Protein AF-A0A954W9L6-F1 (afdb_monomer_lite)

Radius of gyration: 11.61 Å; chains: 1; bounding box: 37×20×27 Å

pLDDT: mean 84.2, std 12.76, range [39.91, 94.25]

Secondary structure (DSSP, 8-state):
----TT--EEE-SSEEEETTS-EEETTT-TT---PBPTTT--HHHHHHHHHHHHHHHHTT------

Structure (mmCIF, N/CA/C/O backbone):
data_AF-A0A954W9L6-F1
#
_entry.id   AF-A0A954W9L6-F1
#
loop_
_atom_site.group_PDB
_atom_site.id
_atom_site.type_symbol
_atom_sit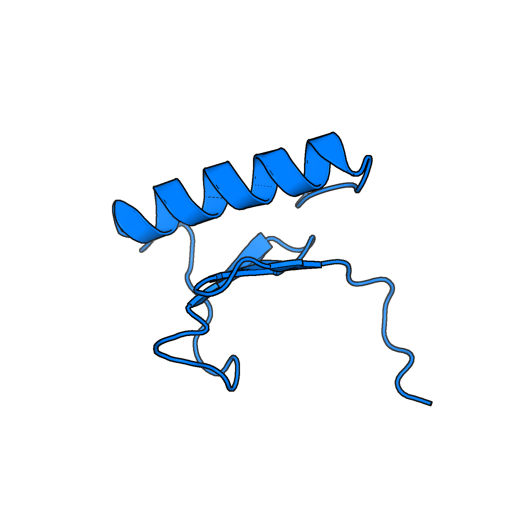e.label_atom_id
_atom_site.label_alt_id
_atom_site.label_comp_id
_atom_site.label_asym_id
_atom_site.label_entity_id
_atom_site.label_seq_id
_atom_site.pdbx_PDB_ins_code
_atom_site.Cartn_x
_atom_site.Cartn_y
_atom_site.Cartn_z
_atom_site.occupancy
_atom_site.B_iso_or_equiv
_atom_site.auth_seq_id
_atom_site.auth_comp_id
_atom_site.auth_asym_id
_atom_site.auth_atom_id
_atom_site.pdbx_PDB_model_num
ATOM 1 N N . ASP A 1 1 ? -22.786 -10.064 -4.565 1.00 40.19 1 ASP A N 1
ATOM 2 C CA . ASP A 1 1 ? -22.191 -9.517 -3.337 1.00 40.19 1 ASP A CA 1
ATOM 3 C C . ASP A 1 1 ? -20.809 -10.134 -3.197 1.00 40.19 1 ASP A C 1
ATOM 5 O O . ASP A 1 1 ? -20.706 -11.348 -3.077 1.00 40.19 1 ASP A O 1
ATOM 9 N N . GLY A 1 2 ? -19.756 -9.350 -3.416 1.00 39.91 2 GLY A N 1
ATOM 10 C CA . GLY A 1 2 ? -18.375 -9.839 -3.487 1.00 39.91 2 GLY A CA 1
ATOM 11 C C . GLY A 1 2 ? -17.773 -10.049 -2.101 1.00 39.91 2 GLY A C 1
ATOM 12 O O . GLY A 1 2 ? -16.748 -9.458 -1.783 1.00 39.91 2 GLY A O 1
ATOM 13 N N . SER A 1 3 ? -18.428 -10.840 -1.258 1.00 64.25 3 SER A N 1
ATOM 14 C CA . SER A 1 3 ? -17.902 -11.219 0.049 1.00 64.25 3 SER A CA 1
ATOM 15 C C . SER A 1 3 ? -16.923 -12.380 -0.125 1.00 64.25 3 SER A C 1
ATOM 17 O O . SER A 1 3 ? -17.323 -13.511 -0.390 1.00 64.25 3 SER A O 1
ATOM 19 N N . SER A 1 4 ? -15.623 -12.130 0.026 1.00 44.38 4 SER A N 1
ATOM 20 C CA . SER A 1 4 ? -14.664 -13.201 0.316 1.00 44.38 4 SER A CA 1
ATOM 21 C C . SER A 1 4 ? -13.591 -12.734 1.305 1.00 44.38 4 SER A C 1
ATOM 23 O O . SER A 1 4 ? -12.704 -11.941 0.999 1.00 44.38 4 SER A O 1
ATOM 25 N N . SER A 1 5 ? -13.697 -13.297 2.513 1.00 58.97 5 SER A N 1
ATOM 26 C CA . SER A 1 5 ? -12.567 -13.767 3.332 1.00 58.97 5 SER A CA 1
ATOM 27 C C . SER A 1 5 ? -11.943 -12.847 4.386 1.00 58.97 5 SER A C 1
ATOM 29 O O . SER A 1 5 ? -10.975 -13.257 5.014 1.00 58.97 5 SER A O 1
ATOM 31 N N . GLY A 1 6 ? -12.461 -11.643 4.651 1.00 71.25 6 GLY A N 1
ATOM 32 C CA . GLY A 1 6 ? -11.868 -10.781 5.693 1.00 71.25 6 GLY A CA 1
ATOM 33 C C . GLY A 1 6 ? -10.468 -10.254 5.337 1.00 71.25 6 GLY A C 1
ATOM 34 O O . GLY A 1 6 ? -9.728 -9.799 6.211 1.00 71.25 6 GLY A O 1
ATOM 35 N N . LEU A 1 7 ? -10.119 -10.294 4.047 1.00 78.81 7 LEU A N 1
ATOM 36 C CA . LEU A 1 7 ? -8.910 -9.688 3.508 1.00 78.81 7 LEU A CA 1
ATOM 37 C C . LEU A 1 7 ? -9.017 -8.165 3.607 1.00 78.81 7 LEU A C 1
ATOM 39 O O . LEU A 1 7 ? -9.956 -7.549 3.103 1.00 78.81 7 LEU A O 1
ATOM 43 N N . ARG A 1 8 ? -8.031 -7.561 4.261 1.00 86.75 8 ARG A N 1
ATOM 44 C CA . ARG A 1 8 ? -7.887 -6.112 4.412 1.00 86.75 8 ARG A CA 1
ATOM 45 C C . ARG A 1 8 ? -6.705 -5.662 3.576 1.00 86.75 8 ARG A C 1
ATOM 47 O O . ARG A 1 8 ? -5.747 -6.407 3.399 1.00 86.75 8 ARG A O 1
ATOM 54 N N . TRP A 1 9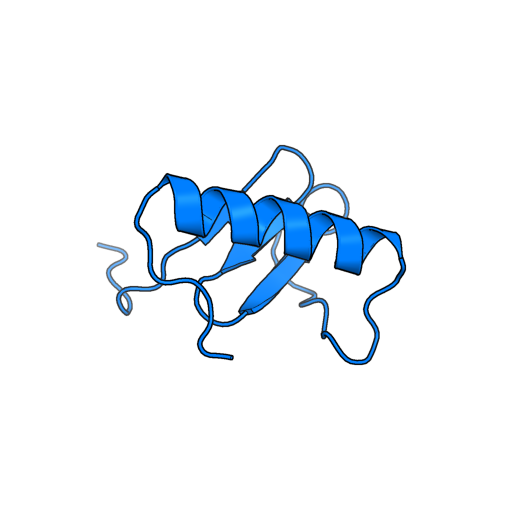 ? -6.752 -4.443 3.075 1.00 90.00 9 TRP A N 1
ATOM 55 C CA . TRP A 1 9 ? -5.648 -3.879 2.316 1.00 90.00 9 TRP A CA 1
ATOM 56 C C . TRP A 1 9 ? -5.512 -2.394 2.612 1.00 90.00 9 TRP A C 1
ATOM 58 O O . TRP A 1 9 ? -6.474 -1.728 2.992 1.00 90.00 9 TRP A O 1
ATOM 68 N N . VAL A 1 10 ? -4.302 -1.887 2.421 1.00 91.62 10 VAL A N 1
ATOM 69 C CA . VAL A 1 10 ? -4.012 -0.455 2.372 1.00 91.62 10 VAL A CA 1
ATOM 70 C C . VAL A 1 10 ? -3.341 -0.161 1.041 1.00 91.62 10 VAL A C 1
ATOM 72 O O . VAL A 1 10 ? -2.612 -0.998 0.505 1.00 91.62 10 VAL A O 1
ATOM 75 N N . ARG A 1 11 ? -3.618 1.013 0.480 1.00 91.06 11 ARG A N 1
ATOM 76 C CA . ARG A 1 11 ? -3.049 1.427 -0.800 1.00 91.06 11 ARG A CA 1
ATOM 77 C C . ARG A 1 11 ? -2.615 2.883 -0.766 1.00 91.06 11 ARG A C 1
ATOM 79 O O . ARG A 1 11 ? -3.234 3.697 -0.082 1.00 91.06 11 ARG A O 1
ATOM 86 N N . THR A 1 12 ? -1.602 3.195 -1.551 1.00 89.44 12 THR A N 1
ATOM 87 C CA . THR A 1 12 ? -1.248 4.548 -1.986 1.00 89.44 12 THR A CA 1
ATOM 88 C C . THR A 1 12 ? -1.637 4.705 -3.461 1.00 89.44 12 THR A C 1
ATOM 90 O O . THR A 1 12 ? -2.367 3.865 -3.992 1.00 89.44 12 THR A O 1
ATOM 93 N N . GLY A 1 13 ? -1.206 5.787 -4.121 1.00 87.75 13 GLY A N 1
ATOM 94 C CA . GLY A 1 13 ? -1.390 5.932 -5.570 1.00 87.75 13 GLY A CA 1
ATOM 95 C C . GLY A 1 13 ? -0.717 4.796 -6.344 1.00 87.75 13 GLY A C 1
ATOM 96 O O . GLY A 1 13 ? -1.324 4.209 -7.233 1.00 87.75 13 GLY A O 1
ATOM 97 N N . ASP A 1 14 ? 0.494 4.433 -5.928 1.00 92.19 14 ASP A N 1
ATOM 98 C CA . ASP A 1 14 ? 1.360 3.538 -6.693 1.00 92.19 14 ASP A CA 1
ATOM 99 C C . ASP A 1 14 ? 1.419 2.108 -6.155 1.00 92.19 14 ASP A C 1
ATOM 101 O O . ASP A 1 14 ? 1.862 1.216 -6.874 1.00 92.19 14 ASP A O 1
ATOM 105 N N . TRP A 1 15 ? 0.978 1.860 -4.918 1.00 94.19 15 TRP A N 1
ATOM 106 C CA . TRP A 1 15 ? 1.202 0.583 -4.235 1.00 94.19 15 TRP A CA 1
ATOM 107 C C . TRP A 1 15 ? -0.020 0.093 -3.474 1.00 94.19 15 TRP A C 1
ATOM 109 O O . TRP A 1 15 ? -0.797 0.881 -2.938 1.00 94.19 15 TRP A O 1
ATOM 119 N N . LYS A 1 16 ? -0.153 -1.226 -3.355 1.00 94.25 16 LYS A N 1
ATOM 120 C CA . LYS A 1 16 ? -1.217 -1.879 -2.593 1.00 94.25 16 LYS A CA 1
ATOM 121 C C . LYS A 1 16 ? -0.658 -3.059 -1.814 1.00 94.25 16 LYS A C 1
ATOM 123 O O . LYS A 1 16 ? -0.021 -3.936 -2.387 1.00 94.25 16 LYS A O 1
ATOM 128 N N . LEU A 1 17 ? -0.918 -3.087 -0.510 1.00 92.56 17 LEU A N 1
ATOM 129 C CA . LEU A 1 17 ? -0.506 -4.163 0.387 1.00 92.56 17 LEU A CA 1
ATOM 130 C C . LEU A 1 17 ? -1.736 -4.800 1.020 1.00 92.56 17 LEU A C 1
ATOM 132 O O . LEU A 1 17 ? -2.549 -4.121 1.650 1.00 92.56 17 LEU A O 1
ATOM 136 N N . TYR A 1 18 ? -1.834 -6.116 0.899 1.00 91.75 18 TYR A N 1
ATOM 137 C CA . TYR A 1 18 ? -2.815 -6.917 1.614 1.00 91.75 18 TYR A CA 1
ATOM 138 C C . TYR A 1 18 ? -2.325 -7.280 3.016 1.00 91.75 18 TYR A C 1
ATOM 140 O O . TYR A 1 18 ? -1.130 -7.435 3.262 1.00 91.75 18 TYR A O 1
ATOM 148 N N . ASN A 1 19 ? -3.268 -7.506 3.927 1.00 87.56 19 ASN A N 1
ATOM 149 C CA . ASN A 1 19 ? -3.011 -7.987 5.282 1.00 87.56 19 ASN A CA 1
ATOM 150 C C . ASN A 1 19 ? -2.459 -9.415 5.329 1.00 87.56 19 ASN A C 1
ATOM 152 O O . ASN A 1 19 ? -2.104 -9.872 6.398 1.00 87.56 19 ASN A O 1
ATOM 156 N N . ASP A 1 20 ? -2.406 -10.109 4.198 1.00 85.94 20 ASP A N 1
ATOM 157 C CA . ASP A 1 20 ? -1.749 -11.409 4.035 1.00 85.94 20 ASP A CA 1
ATOM 158 C C . ASP A 1 20 ? -0.289 -11.267 3.551 1.00 85.94 20 ASP A C 1
ATOM 160 O O . ASP A 1 20 ? 0.444 -12.234 3.423 1.00 85.94 20 ASP A O 1
ATOM 164 N N . GLY A 1 21 ? 0.165 -10.036 3.280 1.00 87.94 21 GLY A N 1
ATOM 165 C CA . GLY A 1 21 ? 1.553 -9.741 2.915 1.00 87.94 21 GLY A CA 1
ATOM 166 C C . GLY A 1 21 ? 1.806 -9.625 1.415 1.00 87.94 21 GLY A C 1
ATOM 167 O O . GLY A 1 21 ? 2.904 -9.244 1.014 1.00 87.94 21 GLY A O 1
ATOM 168 N N . ARG A 1 22 ? 0.798 -9.868 0.573 1.00 91.06 22 ARG A N 1
ATOM 169 C CA . ARG A 1 22 ? 0.895 -9.644 -0.876 1.00 91.06 22 ARG A CA 1
ATOM 170 C C . ARG A 1 22 ? 1.006 -8.149 -1.182 1.00 91.06 22 ARG A C 1
ATOM 172 O O . ARG A 1 22 ? 0.099 -7.388 -0.838 1.00 91.06 22 ARG A O 1
ATOM 179 N N . LEU A 1 23 ? 2.114 -7.748 -1.803 1.00 92.75 23 LEU A N 1
ATOM 180 C CA . LEU A 1 23 ? 2.380 -6.387 -2.267 1.00 92.75 23 LEU A CA 1
ATOM 181 C C . LEU A 1 23 ? 2.232 -6.337 -3.788 1.00 92.75 23 LEU A C 1
ATOM 183 O O . LEU A 1 23 ? 2.680 -7.247 -4.480 1.00 92.75 23 LEU A O 1
ATOM 187 N N . PHE A 1 24 ? 1.630 -5.267 -4.290 1.00 93.06 24 PHE A N 1
ATOM 188 C CA . PHE A 1 24 ? 1.452 -5.021 -5.713 1.00 93.06 24 PHE A CA 1
ATOM 189 C C . PHE A 1 24 ? 1.785 -3.569 -6.034 1.00 93.06 24 PHE A C 1
ATOM 191 O O . PHE A 1 24 ? 1.445 -2.661 -5.266 1.00 93.06 24 PHE A O 1
ATOM 198 N N . HIS A 1 25 ? 2.402 -3.351 -7.190 1.00 93.06 25 HIS A N 1
ATOM 199 C CA . HIS A 1 25 ? 2.689 -2.021 -7.704 1.00 93.06 25 HIS A CA 1
ATOM 200 C C . HIS A 1 25 ? 1.592 -1.624 -8.703 1.00 93.06 25 HIS A C 1
ATOM 202 O O . HIS A 1 25 ? 1.555 -2.081 -9.838 1.00 93.06 25 HIS A O 1
ATOM 208 N N . MET A 1 26 ? 0.673 -0.768 -8.266 1.00 93.19 26 MET A N 1
ATOM 209 C CA . MET A 1 26 ? -0.535 -0.377 -8.999 1.00 93.19 26 MET A CA 1
ATOM 210 C C . MET A 1 26 ? -0.259 0.463 -10.246 1.00 93.19 26 MET A C 1
ATOM 212 O O . MET A 1 26 ? -1.061 0.433 -11.170 1.00 93.19 26 MET A O 1
ATOM 216 N N . ASN A 1 27 ? 0.855 1.200 -10.287 1.00 90.12 27 ASN A N 1
ATOM 217 C CA . ASN A 1 27 ? 1.208 2.012 -11.454 1.00 90.12 27 ASN A CA 1
ATOM 218 C C . ASN A 1 27 ? 1.678 1.159 -12.648 1.00 90.12 27 ASN A C 1
ATOM 220 O O . ASN A 1 27 ? 1.497 1.549 -13.796 1.00 90.12 27 ASN A O 1
ATOM 224 N N . VAL A 1 28 ? 2.285 -0.003 -12.383 1.00 88.00 28 VAL A N 1
ATOM 225 C CA . VAL A 1 28 ? 2.786 -0.920 -13.425 1.00 88.00 28 VAL A CA 1
ATOM 226 C C . VAL A 1 28 ? 1.869 -2.123 -13.639 1.00 88.00 28 VAL A C 1
ATOM 228 O O . VAL A 1 28 ? 1.821 -2.673 -14.735 1.00 88.00 28 VAL A O 1
ATOM 231 N N . ASP A 1 29 ? 1.129 -2.524 -12.606 1.00 88.69 29 ASP A N 1
ATOM 232 C CA . ASP A 1 29 ? 0.261 -3.696 -12.598 1.00 88.69 29 ASP A CA 1
ATOM 233 C C . ASP A 1 29 ? -1.051 -3.397 -11.855 1.00 88.69 29 ASP A C 1
ATOM 235 O O . ASP A 1 29 ? -1.355 -3.934 -10.792 1.00 88.69 29 ASP A O 1
ATOM 239 N N . GLU A 1 30 ? -1.872 -2.527 -12.445 1.00 88.69 30 GLU A N 1
ATOM 240 C CA . GLU A 1 30 ? -3.201 -2.151 -11.929 1.00 88.69 30 GLU A CA 1
ATOM 241 C C . GLU A 1 30 ? -4.170 -3.342 -11.784 1.00 88.69 30 GLU A C 1
ATOM 243 O O . GLU A 1 30 ? -5.168 -3.259 -11.067 1.00 88.69 30 GLU A O 1
ATOM 248 N N . ARG A 1 31 ? -3.880 -4.451 -12.477 1.00 89.19 31 ARG A N 1
ATOM 249 C CA . ARG A 1 31 ? -4.685 -5.680 -12.493 1.00 89.19 31 ARG A CA 1
ATOM 250 C C . ARG A 1 31 ? -4.245 -6.713 -11.459 1.00 89.19 31 ARG A C 1
ATOM 252 O O . ARG A 1 31 ? -4.867 -7.771 -11.395 1.00 89.19 31 ARG A O 1
ATOM 259 N N . GLU A 1 32 ? -3.218 -6.418 -10.662 1.00 89.75 32 GLU A N 1
ATOM 260 C CA . GLU A 1 32 ? -2.757 -7.282 -9.566 1.00 89.75 32 GLU A CA 1
ATOM 261 C C . GLU A 1 32 ? -2.334 -8.687 -10.045 1.00 89.75 32 GLU A C 1
ATOM 263 O O . GLU A 1 32 ? -2.541 -9.689 -9.359 1.00 89.75 32 GLU A O 1
ATOM 268 N N . GLN A 1 33 ? -1.765 -8.772 -11.249 1.00 89.50 33 GLN A N 1
ATOM 269 C CA . GLN A 1 33 ? -1.277 -10.011 -11.850 1.00 89.50 33 GLN A CA 1
ATOM 270 C C . GLN A 1 33 ? 0.052 -10.468 -11.241 1.00 89.50 33 GLN A C 1
ATOM 272 O O . GLN A 1 33 ? 0.317 -11.671 -11.203 1.00 89.50 33 GLN A O 1
ATOM 277 N N . TYR A 1 34 ? 0.877 -9.539 -10.746 1.00 86.56 34 TYR A N 1
ATOM 278 C CA . TYR A 1 34 ? 2.224 -9.821 -10.257 1.00 86.56 34 TYR A CA 1
ATOM 279 C C . TYR A 1 34 ? 2.379 -9.428 -8.788 1.00 86.56 34 TYR A C 1
ATOM 281 O O . TYR A 1 34 ? 2.500 -8.257 -8.433 1.00 86.56 34 TYR A O 1
ATOM 289 N N . THR A 1 35 ? 2.401 -10.435 -7.913 1.00 89.94 35 THR A N 1
ATOM 290 C CA . THR A 1 35 ? 2.711 -10.229 -6.494 1.00 89.94 35 THR A CA 1
ATOM 291 C C . THR A 1 35 ? 4.213 -10.076 -6.290 1.00 89.94 35 THR A C 1
ATOM 293 O O . THR A 1 35 ? 4.995 -10.931 -6.702 1.00 89.94 35 THR A O 1
ATOM 296 N N . LEU A 1 36 ? 4.601 -9.024 -5.576 1.00 87.69 36 LEU A N 1
ATOM 297 C CA . LEU A 1 36 ? 5.977 -8.779 -5.169 1.00 87.69 36 LEU A CA 1
ATOM 298 C C . LEU A 1 36 ? 6.282 -9.554 -3.883 1.00 87.69 36 LEU A C 1
ATOM 300 O O . LEU A 1 36 ? 5.646 -9.366 -2.834 1.00 87.69 36 LEU A O 1
ATOM 304 N N . SER A 1 37 ? 7.229 -10.483 -4.007 1.00 82.19 37 SER A N 1
ATOM 305 C CA . SER A 1 37 ? 7.679 -11.363 -2.932 1.00 82.19 37 SER A CA 1
ATOM 306 C C . SER A 1 37 ? 8.771 -10.692 -2.109 1.00 82.19 37 SER A C 1
ATOM 308 O O . SER A 1 37 ? 9.680 -10.078 -2.653 1.00 82.19 37 SER A O 1
ATOM 310 N N . THR A 1 38 ? 8.760 -10.902 -0.793 1.00 84.25 38 THR A N 1
ATOM 311 C CA . THR A 1 38 ? 9.795 -10.367 0.107 1.00 84.25 38 THR A CA 1
ATOM 312 C C . THR A 1 38 ? 11.204 -10.874 -0.192 1.00 84.25 38 THR A C 1
ATOM 314 O O . THR A 1 38 ? 12.175 -10.236 0.211 1.00 84.25 38 THR A O 1
ATOM 317 N 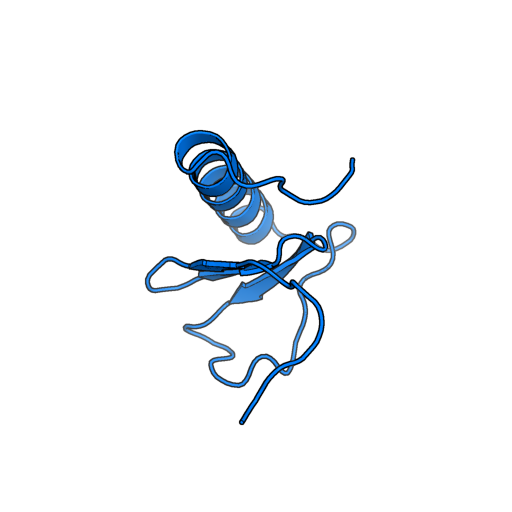N . ALA A 1 39 ? 11.319 -12.027 -0.858 1.00 84.00 39 ALA A N 1
ATOM 318 C CA . ALA A 1 39 ? 12.601 -12.605 -1.257 1.00 84.00 39 ALA A CA 1
ATOM 319 C C . ALA A 1 39 ? 13.277 -11.811 -2.388 1.00 84.00 39 ALA A C 1
ATOM 321 O O . ALA A 1 39 ? 14.501 -11.708 -2.408 1.00 84.00 39 ALA A O 1
ATOM 322 N N . ASP A 1 40 ? 12.471 -11.208 -3.262 1.00 84.50 40 ASP A N 1
ATOM 323 C CA . ASP A 1 40 ? 12.905 -10.500 -4.467 1.00 84.50 40 ASP A CA 1
ATOM 324 C C . ASP A 1 40 ? 12.596 -8.995 -4.400 1.00 84.50 40 ASP A C 1
ATOM 326 O O . ASP A 1 40 ? 12.831 -8.280 -5.371 1.00 84.50 40 ASP A O 1
ATOM 330 N N . ASP A 1 41 ? 12.092 -8.505 -3.256 1.00 83.75 41 ASP A N 1
ATOM 331 C CA . ASP A 1 41 ? 11.788 -7.089 -3.048 1.00 83.75 41 ASP A CA 1
ATOM 332 C C . ASP A 1 41 ? 13.051 -6.251 -3.343 1.00 83.75 41 ASP A C 1
ATOM 334 O O . ASP A 1 41 ? 14.094 -6.355 -2.672 1.00 83.75 41 ASP A O 1
ATOM 338 N N . THR A 1 42 ? 12.927 -5.357 -4.316 1.00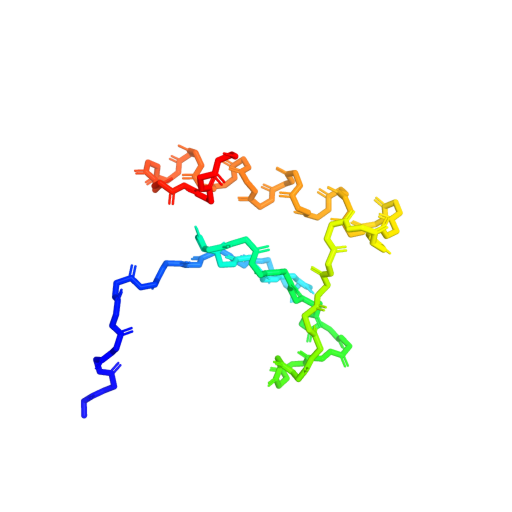 89.69 42 THR A N 1
ATOM 339 C CA . THR A 1 42 ? 13.879 -4.280 -4.570 1.00 89.69 42 THR A CA 1
ATOM 340 C C . THR A 1 42 ? 13.877 -3.277 -3.410 1.00 89.69 42 THR A C 1
ATOM 342 O O . THR A 1 42 ? 13.071 -3.346 -2.477 1.00 89.69 42 T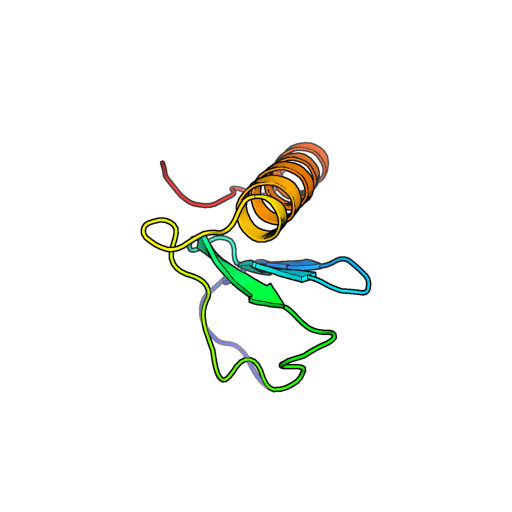HR A O 1
ATOM 345 N N . ALA A 1 43 ? 14.800 -2.312 -3.430 1.00 91.38 43 ALA A N 1
ATOM 346 C CA . ALA A 1 43 ? 14.821 -1.257 -2.414 1.00 91.38 43 ALA A CA 1
ATOM 347 C C . ALA A 1 43 ? 13.505 -0.450 -2.379 1.00 91.38 43 ALA A C 1
ATOM 349 O O . ALA A 1 43 ? 13.046 -0.092 -1.292 1.00 91.38 43 ALA A O 1
ATOM 350 N N . GLU A 1 44 ? 12.883 -0.221 -3.541 1.00 90.44 44 GLU A N 1
ATOM 351 C CA . GLU A 1 44 ? 11.581 0.445 -3.664 1.00 90.44 44 GLU A CA 1
ATOM 352 C C . GLU A 1 44 ? 10.453 -0.397 -3.067 1.00 90.44 44 GLU A C 1
ATOM 354 O O . GLU A 1 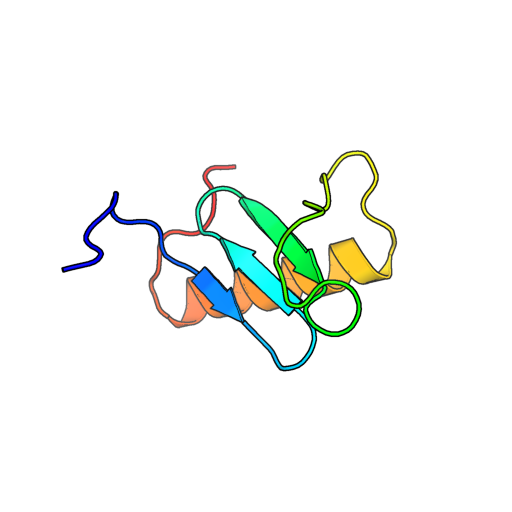44 ? 9.693 0.108 -2.239 1.00 90.44 44 GLU A O 1
ATOM 359 N N . ASP A 1 45 ? 10.407 -1.692 -3.382 1.00 91.62 45 ASP A N 1
ATOM 360 C CA . ASP A 1 45 ? 9.371 -2.594 -2.866 1.00 91.62 45 ASP A CA 1
ATOM 361 C C . ASP A 1 45 ? 9.428 -2.682 -1.335 1.00 91.62 45 ASP A C 1
ATOM 363 O O . ASP A 1 45 ? 8.405 -2.598 -0.647 1.00 91.62 45 ASP A O 1
ATOM 367 N N . LYS A 1 46 ? 10.643 -2.759 -0.767 1.00 91.81 46 LYS A N 1
ATOM 368 C CA . LYS A 1 46 ? 10.847 -2.744 0.692 1.00 91.81 46 LYS A CA 1
ATOM 369 C C . LYS A 1 46 ? 10.354 -1.443 1.311 1.00 91.81 46 LYS A C 1
ATOM 371 O O . LYS A 1 46 ? 9.685 -1.487 2.346 1.00 91.81 46 LYS A O 1
ATOM 376 N N . ALA A 1 47 ? 10.673 -0.299 0.707 1.00 93.19 47 ALA A N 1
ATOM 377 C CA . ALA A 1 47 ? 10.237 1.002 1.204 1.00 93.19 47 ALA A CA 1
ATOM 378 C C . ALA A 1 47 ? 8.705 1.127 1.169 1.00 93.19 47 ALA A C 1
ATOM 380 O O . ALA A 1 47 ? 8.091 1.474 2.183 1.00 93.19 47 ALA A O 1
ATOM 381 N N . ALA A 1 48 ? 8.081 0.746 0.051 1.00 93.06 48 ALA A N 1
ATOM 382 C CA . ALA A 1 48 ? 6.631 0.725 -0.103 1.00 93.06 48 ALA A CA 1
ATOM 383 C C . ALA A 1 48 ? 5.968 -0.200 0.926 1.00 93.06 48 ALA A C 1
ATOM 385 O O . ALA A 1 48 ? 5.019 0.195 1.610 1.00 93.06 48 ALA A O 1
ATOM 386 N N . ARG A 1 49 ? 6.510 -1.409 1.121 1.00 92.94 49 ARG A N 1
ATOM 387 C CA . ARG A 1 49 ? 6.034 -2.359 2.132 1.00 92.94 49 ARG A CA 1
ATOM 388 C C . ARG A 1 49 ? 6.080 -1.756 3.532 1.00 92.94 49 ARG A C 1
ATOM 390 O O . ARG A 1 49 ? 5.088 -1.836 4.250 1.00 92.94 49 ARG A O 1
ATOM 397 N N . GLN A 1 50 ? 7.191 -1.133 3.927 1.00 93.00 50 GLN A N 1
ATOM 398 C CA . GLN A 1 50 ? 7.318 -0.502 5.247 1.00 93.00 50 GLN A CA 1
ATOM 399 C C . GLN A 1 50 ? 6.314 0.644 5.437 1.00 93.00 50 GLN A C 1
ATOM 401 O O . GLN A 1 50 ? 5.662 0.718 6.481 1.00 93.00 50 GLN A O 1
ATOM 406 N N . GLN A 1 51 ? 6.136 1.496 4.425 1.00 94.00 51 GLN A N 1
ATOM 407 C CA . GLN A 1 51 ? 5.171 2.596 4.464 1.00 94.00 51 GLN A CA 1
ATOM 408 C C . GLN A 1 51 ? 3.732 2.086 4.628 1.00 94.00 51 GLN A C 1
ATOM 410 O O . GLN A 1 51 ? 2.980 2.573 5.473 1.00 94.00 51 GLN A O 1
ATOM 415 N N . LEU A 1 52 ? 3.346 1.075 3.851 1.00 92.94 52 LEU A N 1
ATOM 416 C CA . LEU A 1 52 ? 2.004 0.499 3.903 1.00 92.94 52 LEU A CA 1
ATOM 417 C C . LEU A 1 52 ? 1.772 -0.273 5.211 1.00 92.94 52 LEU A C 1
ATOM 419 O O . LEU A 1 52 ? 0.705 -0.169 5.813 1.00 92.94 52 LEU A O 1
ATOM 423 N N . LEU A 1 53 ? 2.778 -0.985 5.725 1.00 91.56 53 LEU A N 1
ATOM 424 C CA . LEU A 1 53 ? 2.710 -1.611 7.050 1.00 91.56 53 LEU A CA 1
ATOM 425 C C . LEU A 1 53 ? 2.500 -0.580 8.166 1.00 91.56 53 LEU A C 1
ATOM 427 O O . LEU A 1 53 ? 1.750 -0.843 9.109 1.00 91.56 53 LEU A O 1
ATOM 431 N N . ALA A 1 54 ? 3.128 0.594 8.069 1.00 91.38 54 ALA A N 1
ATOM 432 C CA . ALA A 1 54 ? 2.885 1.683 9.009 1.00 91.38 54 ALA A CA 1
ATOM 433 C C . ALA A 1 54 ? 1.430 2.176 8.931 1.00 91.38 54 ALA A C 1
ATOM 435 O O . ALA A 1 54 ? 0.792 2.335 9.972 1.00 91.38 54 ALA A O 1
ATOM 436 N N . ALA A 1 55 ? 0.870 2.313 7.724 1.00 90.19 55 ALA A N 1
ATOM 437 C CA . ALA A 1 55 ? -0.535 2.678 7.536 1.00 90.19 55 ALA A CA 1
ATOM 438 C C . ALA A 1 55 ? -1.497 1.641 8.148 1.00 90.19 55 ALA A C 1
ATOM 440 O O . ALA A 1 55 ? -2.447 2.016 8.833 1.00 90.19 55 ALA A O 1
ATOM 441 N N . PHE A 1 56 ? -1.220 0.340 7.992 1.00 87.88 56 PHE A N 1
ATOM 442 C CA . PHE A 1 56 ? -1.974 -0.725 8.672 1.00 87.88 56 PHE A CA 1
ATOM 443 C C . PHE A 1 56 ? -2.013 -0.516 10.193 1.00 87.88 56 PHE A C 1
ATOM 445 O O . PHE A 1 56 ? -3.086 -0.562 10.796 1.00 87.88 56 PHE A O 1
ATOM 452 N N . ARG A 1 57 ? -0.855 -0.227 10.803 1.00 87.19 57 ARG A N 1
ATOM 453 C CA . ARG A 1 57 ? -0.742 0.022 12.250 1.00 87.19 57 ARG A CA 1
ATOM 454 C C . ARG A 1 57 ? -1.510 1.269 12.682 1.00 87.19 57 ARG A C 1
ATOM 456 O O . ARG A 1 57 ? -2.197 1.221 13.697 1.00 87.19 57 ARG A O 1
ATOM 463 N N . GLN A 1 58 ? -1.426 2.359 11.918 1.00 88.06 58 GLN A N 1
ATOM 464 C CA . GLN A 1 58 ? -2.152 3.601 12.218 1.00 88.06 58 GLN A CA 1
ATOM 465 C C . GLN A 1 58 ? -3.671 3.423 12.156 1.00 88.06 58 GLN A C 1
ATOM 467 O O . GLN A 1 58 ? -4.391 4.016 12.952 1.00 88.06 58 GLN A O 1
ATOM 472 N N . LEU A 1 59 ? -4.157 2.581 11.243 1.00 84.44 59 LEU A N 1
ATOM 473 C CA . LEU A 1 59 ? -5.580 2.275 11.096 1.00 84.44 59 LEU A CA 1
ATOM 474 C C . LEU A 1 59 ? -6.086 1.236 12.115 1.00 84.44 59 LEU A C 1
ATOM 476 O O . LEU A 1 59 ? -7.259 0.869 12.076 1.00 84.44 59 LEU A O 1
ATOM 480 N N . GLY A 1 60 ? -5.223 0.722 13.002 1.00 82.50 60 GLY A N 1
ATOM 481 C CA . GLY A 1 60 ? -5.575 -0.349 13.941 1.00 82.50 60 GLY A CA 1
ATOM 482 C C . GLY A 1 60 ? -5.914 -1.673 13.247 1.00 82.50 60 GLY A C 1
ATOM 483 O O . GLY A 1 60 ? -6.604 -2.525 13.806 1.00 82.50 60 GLY A O 1
ATOM 484 N N . LEU A 1 61 ? -5.464 -1.848 12.004 1.00 78.81 61 LEU A N 1
ATOM 485 C CA . LEU A 1 61 ? -5.692 -3.052 11.223 1.00 78.81 61 LEU A CA 1
ATOM 486 C C . LEU A 1 61 ? -4.538 -4.028 11.477 1.00 78.81 61 LEU A C 1
ATOM 488 O O . LEU A 1 61 ? -3.366 -3.661 11.389 1.00 78.81 61 LEU A O 1
ATOM 492 N N . SER A 1 62 ? -4.862 -5.292 11.755 1.00 73.31 62 SER A N 1
ATOM 493 C CA . SER A 1 62 ? -3.864 -6.361 11.796 1.00 73.31 62 SER A CA 1
ATOM 494 C C . SER A 1 62 ? -3.221 -6.489 10.415 1.00 73.31 62 SER A C 1
ATOM 496 O O . SER A 1 62 ? -3.879 -6.893 9.456 1.00 73.31 62 SER A O 1
ATOM 498 N N . GLY A 1 63 ? -1.957 -6.076 10.317 1.00 69.31 63 GLY A N 1
ATOM 499 C CA . GLY A 1 63 ? -1.121 -6.331 9.149 1.00 69.31 63 GLY A CA 1
ATOM 500 C C . GLY A 1 63 ? -0.753 -7.817 9.038 1.00 69.31 63 GLY A C 1
ATOM 501 O O . GLY A 1 63 ? -1.163 -8.608 9.892 1.00 69.31 63 GLY A O 1
ATOM 502 N N . PRO A 1 64 ? 0.031 -8.196 8.016 1.00 72.00 64 PRO A N 1
ATOM 503 C CA . PRO A 1 64 ? 0.511 -9.566 7.868 1.00 72.00 64 PRO A CA 1
ATOM 504 C C . PRO A 1 64 ? 1.182 -10.075 9.136 1.00 72.00 64 PRO A C 1
ATOM 506 O O . PRO A 1 64 ? 1.993 -9.373 9.749 1.00 72.00 64 PRO A O 1
ATOM 509 N N . ALA A 1 65 ? 0.798 -11.292 9.528 1.00 62.03 65 ALA A N 1
ATOM 510 C CA . ALA A 1 65 ? 1.471 -12.025 10.586 1.00 62.03 65 ALA A CA 1
ATOM 511 C C . ALA A 1 65 ? 2.942 -12.198 10.182 1.00 62.03 65 ALA A C 1
ATOM 513 O O . ALA A 1 65 ? 3.237 -12.554 9.042 1.00 62.03 65 ALA A O 1
ATOM 514 N N . LYS A 1 66 ? 3.833 -11.830 11.103 1.00 53.81 66 LYS A N 1
ATOM 515 C CA . LYS A 1 66 ? 5.286 -11.849 10.922 1.00 53.81 66 LYS A CA 1
ATOM 516 C C . LYS A 1 66 ? 5.809 -13.266 10.716 1.00 53.81 66 LYS A C 1
ATOM 518 O O . LYS A 1 66 ? 5.320 -14.159 11.442 1.00 53.81 66 LYS A O 1
#

Sequence (66 aa):
DGSSSGLRWVRTGDWKLYNDGRLFHMNVDEREQYTLSTADDTAEDKAARQQLLAAFRQLGLSGPAK

Foldseek 3Di:
DPDDDPWDWDDDPQWIAILQGFIDGCVVCVPSPDTDDPVNQDPVSVVRSVVRVVVCVVVVHRHHDD